Protein AF-A0A1I2IBN2-F1 (afdb_monomer)

Nearest PDB structures (foldseek):
  4j2n-assembly1_A  TM=8.212E-01  e=4.571E-02  Pukovnikvirus pukovnik
  7r72-assembly1_n  TM=6.619E-01  e=1.526E+00  Saccharomyces cerevisiae BY4741
  6pig-assembly1_I  TM=7.087E-01  e=2.425E+00  Vibrio cholerae
  8fky-assembly1_SM  TM=6.381E-01  e=2.124E+00  Homo sapiens
  6pif-assembly1_I  TM=6.794E-01  e=3.377E+00  Vibrio cholerae

Foldseek 3Di:
DDPDPPDDPDPDPDVPPFWDALVVLCVLLVHDSVVSVVCCVVVVFDWDFDQDPVRDTGTIGGCVVVPNDPDNPDDDDPPDD

Solvent-accessible surface area (backbone atoms only — not comparable to full-atom values): 5316 Å² total; per-residue (Å²): 134,87,77,82,80,82,83,66,100,58,101,64,87,62,78,86,84,38,70,35,40,59,67,56,46,14,62,62,40,75,47,55,55,66,60,47,51,53,31,40,78,68,64,77,40,73,66,49,76,41,74,37,99,86,67,47,83,37,61,25,32,51,37,75,88,52,58,67,46,96,55,79,88,76,77,77,70,76,78,80,126

Secondary structure (DSSP, 8-state):
--------SS-----TTSEE-HHHHHHHHT--HHHHHHHHHTTSS--EEEE-TTS-EEEEEETTTS---SS--S-------

pLDDT: mean 70.25, std 18.86, range [37.59, 89.5]

Organism: NCBI:txid662367

Structure (mmCIF, N/CA/C/O backbone):
data_AF-A0A1I2IBN2-F1
#
_entry.id   AF-A0A1I2IBN2-F1
#
loop_
_atom_site.group_PDB
_atom_site.id
_atom_site.type_symbol
_atom_site.label_atom_id
_atom_site.label_alt_id
_atom_site.label_comp_id
_atom_site.label_asym_id
_atom_site.label_entity_id
_atom_site.label_seq_id
_atom_site.pdbx_PDB_ins_code
_atom_site.Cartn_x
_atom_site.Cartn_y
_atom_site.Cartn_z
_atom_site.occupancy
_atom_site.B_iso_or_equiv
_atom_site.auth_seq_id
_atom_site.auth_comp_id
_atom_site.auth_asym_id
_atom_site.auth_atom_id
_atom_site.pdbx_PDB_model_num
ATOM 1 N N . MET A 1 1 ? -28.045 -14.497 25.099 1.00 37.94 1 MET A N 1
ATOM 2 C CA . MET A 1 1 ? -26.895 -14.655 24.184 1.00 37.94 1 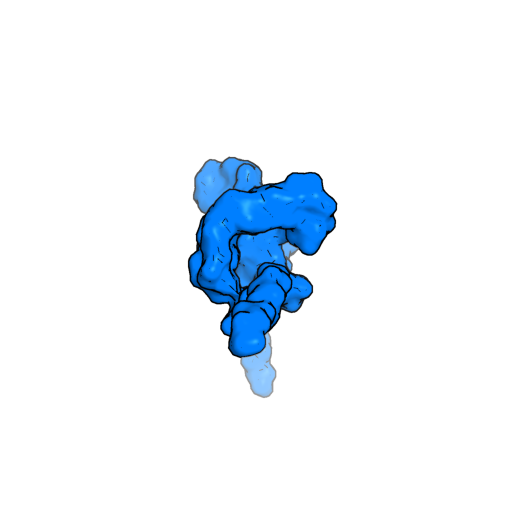MET A CA 1
ATOM 3 C C . MET A 1 1 ? -26.003 -13.444 24.387 1.00 37.94 1 MET A C 1
ATOM 5 O O . MET A 1 1 ? -26.413 -12.349 24.034 1.00 37.94 1 MET A O 1
ATOM 9 N N . SER A 1 2 ? -24.877 -13.623 25.084 1.00 38.59 2 SER A N 1
ATOM 10 C CA . SER A 1 2 ? -23.948 -12.543 25.438 1.00 38.59 2 SER A CA 1
ATOM 11 C C . SER A 1 2 ? -23.189 -12.059 24.210 1.00 38.59 2 SER A C 1
ATOM 13 O O . SER A 1 2 ? -22.312 -12.759 23.709 1.00 38.59 2 SER A O 1
ATOM 15 N N . THR A 1 3 ? -23.487 -10.853 23.745 1.00 47.53 3 THR A N 1
ATOM 16 C CA . THR A 1 3 ? -22.572 -10.080 22.905 1.00 47.53 3 THR A CA 1
ATOM 17 C C . THR A 1 3 ? -21.553 -9.434 23.838 1.00 47.53 3 THR A C 1
ATOM 19 O O . THR A 1 3 ? -21.869 -8.493 24.561 1.00 47.53 3 THR A O 1
ATOM 22 N N . ASN A 1 4 ? -20.345 -9.999 23.888 1.00 44.12 4 ASN A N 1
ATOM 23 C CA . ASN A 1 4 ? -19.220 -9.422 24.620 1.00 44.12 4 ASN A CA 1
ATOM 24 C C . ASN A 1 4 ? -18.926 -8.017 24.074 1.00 44.12 4 ASN A C 1
ATOM 26 O O . ASN A 1 4 ? -18.405 -7.860 22.972 1.00 44.12 4 ASN A O 1
ATOM 30 N N . VAL A 1 5 ? -19.279 -7.007 24.863 1.00 48.56 5 VAL A N 1
ATOM 31 C CA . VAL A 1 5 ? -18.868 -5.613 24.703 1.00 48.56 5 VAL A CA 1
ATOM 32 C C . VAL A 1 5 ? -17.405 -5.495 25.126 1.00 48.56 5 VAL A C 1
ATOM 34 O O . VAL A 1 5 ? -17.087 -5.413 26.309 1.00 48.56 5 VAL A O 1
ATOM 37 N N . GLY A 1 6 ? -16.504 -5.526 24.145 1.00 40.03 6 GLY A N 1
ATOM 38 C CA . GLY A 1 6 ? -15.114 -5.109 24.312 1.00 40.03 6 GLY A CA 1
ATOM 39 C C . GLY A 1 6 ? -15.024 -3.587 24.243 1.00 40.03 6 GLY A C 1
ATOM 40 O O . GLY A 1 6 ? -14.710 -3.037 23.193 1.00 40.03 6 GLY A O 1
ATOM 41 N N . THR A 1 7 ? -15.348 -2.909 25.342 1.00 41.16 7 THR A N 1
ATOM 42 C CA . THR A 1 7 ? -15.200 -1.454 25.472 1.00 41.16 7 THR A CA 1
ATOM 43 C C . THR A 1 7 ? -13.768 -1.127 25.896 1.00 41.16 7 THR A C 1
ATOM 45 O O . THR A 1 7 ? -13.405 -1.301 27.057 1.00 41.16 7 THR A O 1
ATOM 48 N N . LEU A 1 8 ? -12.960 -0.644 24.951 1.00 45.50 8 LEU A N 1
ATOM 49 C CA . LEU A 1 8 ? -11.735 0.116 25.212 1.00 45.50 8 LEU A CA 1
ATOM 50 C C . LEU A 1 8 ? -12.024 1.584 24.868 1.00 45.50 8 LEU A C 1
ATOM 52 O O . LEU A 1 8 ? -12.431 1.900 23.754 1.00 45.50 8 LEU A O 1
ATOM 56 N N . ASP A 1 9 ? -11.845 2.455 25.858 1.00 42.94 9 ASP A N 1
ATOM 57 C CA . ASP A 1 9 ? -12.212 3.880 25.918 1.00 42.94 9 ASP A CA 1
ATOM 58 C C . ASP A 1 9 ? -11.354 4.806 25.023 1.00 42.94 9 ASP A C 1
ATOM 60 O O . ASP A 1 9 ? -10.900 5.871 25.421 1.00 42.94 9 ASP A O 1
ATOM 64 N N . VAL A 1 10 ? -11.114 4.422 23.772 1.00 43.34 10 VAL A N 1
ATOM 65 C CA . VAL A 1 10 ? -10.642 5.343 22.731 1.00 43.34 10 VAL A CA 1
ATOM 66 C C . VAL A 1 10 ? -11.449 5.008 21.490 1.00 43.34 10 VAL A C 1
ATOM 68 O O . VAL A 1 10 ? -11.262 3.941 20.916 1.00 43.34 10 VAL A O 1
ATOM 71 N N . GLY A 1 11 ? -12.380 5.890 21.113 1.00 37.59 11 GLY A N 1
ATOM 72 C CA . GLY A 1 11 ? -13.330 5.739 20.003 1.00 37.59 11 GLY A CA 1
ATOM 73 C C . GLY A 1 11 ? -12.682 5.641 18.620 1.00 37.59 11 GLY A C 1
ATOM 74 O O . GLY A 1 11 ? -12.881 6.494 17.761 1.00 37.59 11 GLY A O 1
ATOM 75 N N . LEU A 1 12 ? -11.905 4.590 18.404 1.00 38.44 12 LEU A N 1
ATOM 76 C CA . LEU A 1 12 ? -11.331 4.184 17.139 1.00 38.44 12 LEU A CA 1
ATOM 77 C C . LEU A 1 12 ? -11.638 2.697 17.003 1.00 38.44 12 LEU A C 1
ATOM 79 O O . LEU A 1 12 ? -10.791 1.835 17.217 1.00 38.44 12 LEU A O 1
ATOM 83 N N . THR A 1 13 ? -12.894 2.399 16.674 1.00 41.56 13 THR A N 1
ATOM 84 C CA . THR A 1 13 ? -13.252 1.142 16.019 1.00 41.56 13 THR A CA 1
ATOM 85 C C . THR A 1 13 ? -12.485 1.086 14.705 1.00 41.56 13 THR A C 1
ATOM 87 O O . THR A 1 13 ? -12.980 1.517 13.666 1.00 41.56 13 THR A O 1
ATOM 90 N N . TYR A 1 14 ? -11.240 0.626 14.753 1.00 48.28 14 TYR A N 1
ATOM 91 C CA . TYR A 1 14 ? -10.545 0.172 13.566 1.00 48.28 14 TYR A CA 1
ATOM 92 C C . TYR A 1 14 ? -11.206 -1.155 13.179 1.00 48.28 14 TYR A C 1
ATOM 94 O O . TYR A 1 14 ? -11.214 -2.073 14.001 1.00 48.28 14 TYR A O 1
ATOM 102 N N . PRO A 1 15 ? -11.799 -1.300 11.983 1.00 51.94 15 PRO A N 1
ATOM 103 C CA . PRO A 1 15 ? -12.083 -2.627 11.453 1.00 51.94 15 PRO A CA 1
ATOM 104 C C . PRO A 1 15 ? -10.720 -3.314 11.254 1.00 51.94 15 PRO A C 1
ATOM 106 O O . PRO A 1 15 ? -10.011 -3.079 10.279 1.00 51.94 15 PRO A O 1
ATOM 109 N N . GLU A 1 16 ? -10.286 -4.053 12.276 1.00 52.78 16 GLU A N 1
ATOM 110 C CA . GLU A 1 16 ? -8.873 -4.294 12.614 1.00 52.78 16 GLU A CA 1
ATOM 111 C C . GLU A 1 16 ? -8.052 -5.152 11.632 1.00 52.78 16 GLU A C 1
ATOM 113 O O . GLU A 1 16 ? -6.898 -5.445 11.923 1.00 52.78 16 GLU A O 1
ATOM 118 N N . TRP A 1 17 ? -8.565 -5.570 10.472 1.00 56.03 17 TRP A N 1
ATOM 119 C CA . TRP A 1 17 ? -7.877 -6.614 9.689 1.00 56.03 17 TRP A CA 1
ATOM 120 C C . TRP A 1 17 ? -7.777 -6.374 8.184 1.00 56.03 17 TRP A C 1
ATOM 122 O O . TRP A 1 17 ? -7.271 -7.237 7.466 1.00 56.03 17 TRP A O 1
ATOM 132 N N . HIS A 1 18 ? -8.186 -5.203 7.691 1.00 73.44 18 HIS A N 1
ATOM 133 C CA . HIS A 1 18 ? -8.270 -4.974 6.244 1.00 73.44 18 HIS A CA 1
ATOM 134 C C . HIS A 1 18 ? -7.311 -3.918 5.701 1.00 73.44 18 HIS A C 1
ATOM 136 O O . HIS A 1 18 ? -7.248 -3.723 4.491 1.00 73.44 18 HIS A O 1
ATOM 142 N N . TYR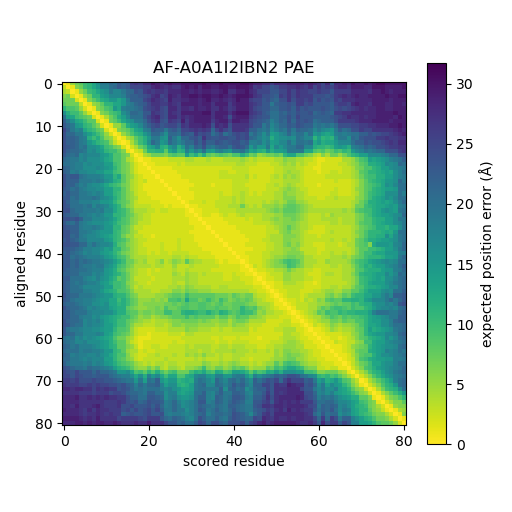 A 1 19 ? -6.497 -3.286 6.544 1.00 83.94 19 TYR A N 1
ATOM 143 C CA . TYR A 1 19 ? -5.510 -2.305 6.101 1.00 83.94 19 TYR A CA 1
ATOM 144 C C . TYR A 1 19 ? -4.135 -2.940 5.937 1.00 83.94 19 TYR A C 1
ATOM 146 O O . TYR A 1 19 ? -3.544 -3.441 6.891 1.00 83.94 19 TYR A O 1
ATOM 154 N N . VAL A 1 20 ? -3.585 -2.883 4.726 1.00 86.75 20 VAL A N 1
ATOM 155 C CA . VAL A 1 20 ? -2.258 -3.441 4.434 1.00 86.75 20 VAL A CA 1
ATOM 156 C C . VAL A 1 20 ? -1.340 -2.388 3.835 1.00 86.75 20 VAL A C 1
ATOM 158 O O . VAL A 1 20 ? -1.771 -1.481 3.127 1.00 86.75 20 VAL A O 1
ATOM 161 N N . THR A 1 21 ? -0.040 -2.494 4.090 1.00 88.19 21 THR A N 1
ATOM 162 C CA . THR A 1 21 ? 0.927 -1.587 3.461 1.00 88.19 21 THR A CA 1
ATOM 163 C C . THR A 1 21 ? 0.980 -1.824 1.943 1.00 88.19 21 THR A C 1
ATOM 165 O O . THR A 1 21 ? 0.762 -2.950 1.494 1.00 88.19 21 THR A O 1
ATOM 168 N N . PRO A 1 22 ? 1.350 -0.822 1.123 1.00 88.06 22 PRO A N 1
ATOM 169 C CA . PRO A 1 22 ? 1.566 -0.990 -0.318 1.00 88.06 22 PRO A CA 1
ATOM 170 C C . PRO A 1 22 ? 2.508 -2.137 -0.672 1.00 88.06 22 PRO A C 1
ATOM 172 O O . PRO A 1 22 ? 2.318 -2.822 -1.677 1.00 88.06 22 PRO A O 1
ATOM 175 N N . TYR A 1 23 ? 3.508 -2.364 0.180 1.00 87.44 23 TYR A N 1
ATOM 176 C CA . TYR A 1 23 ? 4.428 -3.482 0.054 1.00 87.44 23 TYR A CA 1
ATOM 177 C C . TYR A 1 23 ? 3.698 -4.821 0.168 1.00 87.44 23 TYR A C 1
ATOM 179 O O . TYR A 1 23 ? 3.816 -5.668 -0.716 1.00 87.44 23 TYR A O 1
ATOM 187 N N . HIS A 1 24 ? 2.917 -4.991 1.234 1.00 85.25 24 HIS A N 1
AT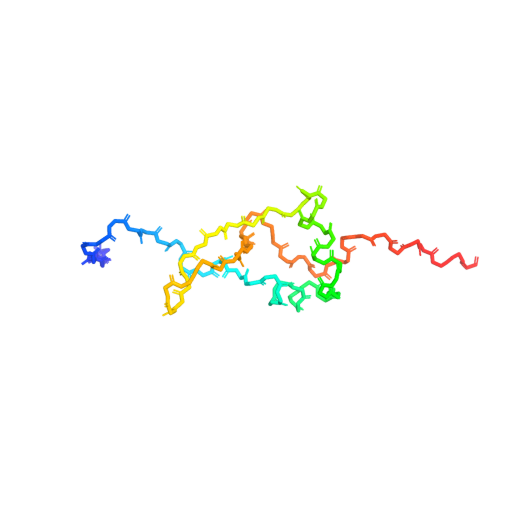OM 188 C CA . HIS A 1 24 ? 2.190 -6.228 1.485 1.00 85.25 24 HIS A CA 1
ATOM 189 C C . HIS A 1 24 ? 1.056 -6.433 0.469 1.00 85.25 24 HIS A C 1
ATOM 191 O O . HIS A 1 24 ? 0.881 -7.529 -0.057 1.00 85.25 24 HIS A O 1
ATOM 197 N N . TYR A 1 25 ? 0.365 -5.359 0.079 1.00 86.50 25 TYR A N 1
ATOM 198 C CA . TYR A 1 25 ? -0.642 -5.376 -0.983 1.00 86.50 25 TYR A CA 1
ATOM 199 C C . TYR A 1 25 ? -0.085 -5.893 -2.314 1.00 86.50 25 TYR A C 1
ATOM 201 O O . TYR A 1 25 ? -0.726 -6.692 -2.996 1.00 86.50 25 TYR A O 1
ATOM 209 N N . ALA A 1 26 ? 1.132 -5.472 -2.678 1.00 86.88 26 ALA A N 1
ATOM 210 C CA . ALA A 1 26 ? 1.803 -5.948 -3.883 1.00 86.88 26 ALA A CA 1
ATOM 211 C C . ALA A 1 26 ? 2.030 -7.469 -3.844 1.00 86.88 26 ALA A C 1
ATOM 213 O O . ALA A 1 26 ? 1.790 -8.141 -4.848 1.00 86.88 26 ALA A O 1
ATOM 214 N N . GLN A 1 27 ? 2.423 -8.011 -2.684 1.00 85.56 27 GLN A N 1
ATOM 215 C CA . GLN A 1 27 ? 2.598 -9.454 -2.485 1.00 85.56 27 GLN A CA 1
ATOM 216 C C . GLN A 1 27 ? 1.270 -10.206 -2.626 1.00 85.56 27 GLN A C 1
ATOM 218 O O . GLN A 1 27 ? 1.215 -11.204 -3.341 1.00 85.56 27 GLN A O 1
ATOM 223 N N . LEU A 1 28 ? 0.196 -9.691 -2.019 1.00 85.00 28 LEU A N 1
ATOM 224 C CA . LEU A 1 28 ? -1.146 -10.276 -2.115 1.00 85.00 28 LEU A CA 1
ATOM 225 C C . LEU A 1 28 ? -1.673 -10.287 -3.558 1.00 85.00 28 LEU A C 1
ATOM 227 O O . LEU A 1 28 ? -2.314 -11.246 -3.981 1.00 85.00 28 LEU A O 1
ATOM 231 N N . CYS A 1 29 ? -1.370 -9.242 -4.330 1.00 83.06 29 CYS A N 1
ATOM 232 C CA . CYS A 1 29 ? -1.787 -9.121 -5.727 1.00 83.06 29 CYS A CA 1
ATOM 233 C C . CYS A 1 29 ? -0.868 -9.857 -6.719 1.00 83.06 29 CYS A C 1
ATOM 235 O O . CYS A 1 29 ? -1.193 -9.917 -7.905 1.00 83.06 29 CYS A O 1
ATOM 237 N N . GLY A 1 30 ? 0.299 -10.349 -6.288 1.00 84.00 30 GLY A N 1
ATOM 238 C CA . GLY A 1 30 ? 1.324 -10.885 -7.192 1.00 84.00 30 GLY A CA 1
ATOM 239 C C . GLY A 1 30 ? 1.897 -9.837 -8.158 1.00 84.00 30 GLY A C 1
ATOM 240 O O . GLY A 1 30 ? 2.274 -10.166 -9.282 1.00 84.00 30 GLY A O 1
ATOM 241 N N . LEU A 1 31 ? 1.931 -8.565 -7.749 1.00 85.25 31 LEU A N 1
ATOM 242 C CA . LEU A 1 31 ? 2.425 -7.443 -8.551 1.00 85.25 31 LEU A CA 1
ATOM 243 C C . LEU A 1 31 ? 3.758 -6.918 -8.016 1.00 85.25 31 LEU A C 1
ATOM 245 O O . LEU A 1 31 ? 4.125 -7.112 -6.858 1.00 85.25 31 LEU A O 1
ATOM 249 N N . THR A 1 32 ? 4.488 -6.186 -8.858 1.00 86.75 32 THR A N 1
ATOM 250 C CA . THR A 1 32 ? 5.680 -5.470 -8.402 1.00 86.75 32 THR A CA 1
ATOM 251 C C . THR A 1 32 ? 5.288 -4.260 -7.557 1.00 86.75 32 THR A C 1
ATOM 253 O O . THR A 1 32 ? 4.275 -3.600 -7.798 1.00 86.75 32 THR A O 1
ATOM 256 N N . ARG A 1 33 ? 6.146 -3.907 -6.594 1.00 87.19 33 ARG A N 1
ATOM 257 C CA . ARG A 1 33 ? 5.981 -2.704 -5.758 1.00 87.19 33 ARG A CA 1
ATOM 258 C C . ARG A 1 33 ? 5.752 -1.454 -6.602 1.00 87.19 33 ARG A C 1
ATOM 260 O O . ARG A 1 33 ? 4.865 -0.658 -6.320 1.00 87.19 33 ARG A O 1
ATOM 267 N N . GLN A 1 34 ? 6.525 -1.319 -7.676 1.00 88.19 34 GLN A N 1
ATOM 268 C CA . GLN A 1 34 ? 6.460 -0.169 -8.568 1.00 88.19 34 GLN A CA 1
ATOM 269 C C . GLN A 1 34 ? 5.114 -0.065 -9.293 1.00 88.19 34 GLN A C 1
ATOM 271 O O . GLN A 1 34 ? 4.615 1.040 -9.479 1.00 88.19 34 GLN A O 1
ATOM 276 N N . ALA A 1 35 ? 4.471 -1.189 -9.630 1.00 87.12 35 ALA A N 1
ATOM 277 C CA . ALA A 1 35 ? 3.124 -1.177 -10.193 1.00 87.12 35 ALA A CA 1
ATOM 278 C C . ALA A 1 35 ? 2.090 -0.619 -9.201 1.00 87.12 35 ALA A C 1
ATOM 280 O O . ALA A 1 35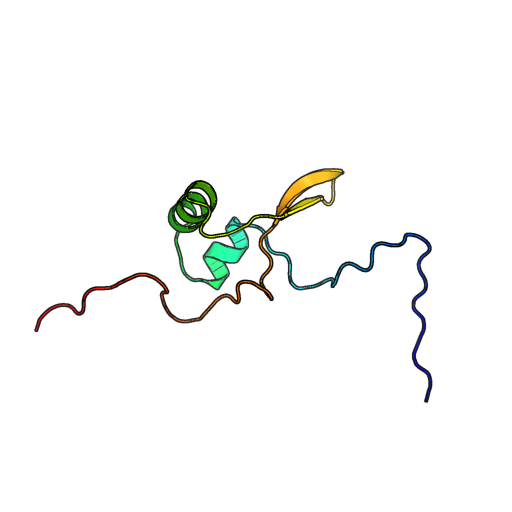 ? 1.223 0.153 -9.605 1.00 87.12 35 ALA A O 1
ATOM 281 N N . ILE A 1 36 ? 2.204 -0.957 -7.912 1.00 88.12 36 ILE A N 1
ATOM 282 C CA . ILE A 1 36 ? 1.336 -0.411 -6.860 1.00 88.12 36 ILE A CA 1
ATOM 283 C C . ILE A 1 36 ? 1.609 1.082 -6.640 1.00 88.12 36 ILE A C 1
ATOM 285 O O . ILE A 1 36 ? 0.670 1.872 -6.665 1.00 88.12 36 ILE A O 1
ATOM 289 N N . TYR A 1 37 ? 2.872 1.507 -6.532 1.00 88.38 37 TYR A N 1
ATOM 290 C CA . TYR A 1 37 ? 3.202 2.935 -6.402 1.00 88.38 37 TYR A CA 1
ATOM 291 C C . TYR A 1 37 ? 2.723 3.761 -7.597 1.00 88.38 37 TYR A C 1
ATOM 293 O O . TYR A 1 37 ? 2.142 4.827 -7.409 1.00 88.38 37 TYR A O 1
ATOM 301 N N . ASN A 1 38 ? 2.868 3.246 -8.820 1.00 89.50 38 ASN A N 1
ATOM 302 C CA . ASN A 1 38 ? 2.333 3.901 -10.011 1.00 89.50 38 ASN A CA 1
ATOM 303 C C . ASN A 1 38 ? 0.807 4.065 -9.941 1.00 89.50 38 ASN A C 1
ATOM 305 O O . ASN A 1 38 ? 0.289 5.074 -10.409 1.00 89.50 38 ASN A O 1
ATOM 309 N N . ARG A 1 39 ? 0.078 3.105 -9.357 1.00 85.62 39 ARG A N 1
ATOM 310 C CA . ARG A 1 39 ? -1.381 3.203 -9.174 1.00 85.62 39 ARG A CA 1
ATOM 311 C C . ARG A 1 39 ? -1.771 4.249 -8.141 1.00 85.62 39 ARG A C 1
ATOM 313 O O . ARG A 1 39 ? -2.750 4.959 -8.362 1.00 85.62 39 ARG A O 1
ATOM 320 N N . ILE A 1 40 ? -0.998 4.351 -7.063 1.00 87.88 40 ILE A N 1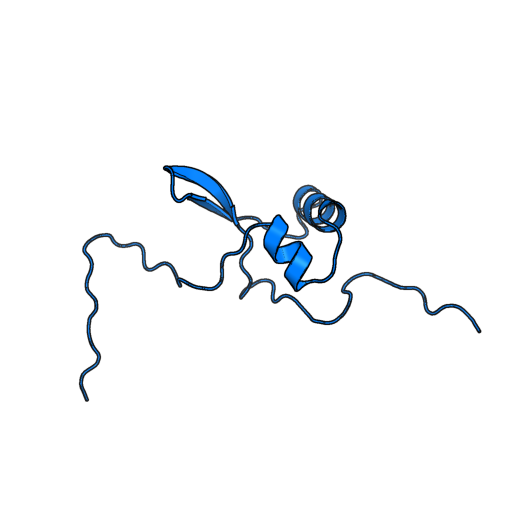
ATOM 321 C CA . ILE A 1 40 ? -1.180 5.362 -6.018 1.00 87.88 40 ILE A CA 1
ATOM 322 C C . ILE A 1 40 ? -0.944 6.758 -6.602 1.00 87.88 40 ILE A C 1
ATOM 324 O O . ILE A 1 40 ? -1.797 7.629 -6.470 1.00 87.88 40 ILE A O 1
ATOM 328 N N . ILE A 1 41 ? 0.165 6.954 -7.323 1.00 87.44 41 ILE A N 1
ATOM 329 C CA . ILE A 1 41 ? 0.505 8.234 -7.969 1.00 87.44 41 ILE A CA 1
ATOM 330 C C . ILE A 1 41 ? -0.557 8.632 -9.000 1.00 87.44 41 ILE A C 1
ATOM 332 O O . ILE A 1 41 ? -0.929 9.797 -9.090 1.00 87.44 41 ILE A O 1
ATOM 336 N N . LYS A 1 42 ? -1.084 7.662 -9.756 1.00 87.88 42 LYS A N 1
ATOM 337 C CA . LYS A 1 42 ? -2.180 7.881 -10.711 1.00 87.88 42 LYS A CA 1
ATOM 338 C C . LYS A 1 42 ? -3.549 8.098 -10.051 1.00 87.88 42 LYS A C 1
ATOM 340 O O . LYS A 1 42 ? -4.518 8.303 -10.772 1.00 87.88 42 LYS A O 1
ATOM 345 N N . GLY A 1 43 ? -3.662 7.991 -8.725 1.00 85.00 43 GLY A N 1
ATOM 346 C CA . GLY A 1 43 ? -4.930 8.120 -7.994 1.00 85.00 43 GLY A CA 1
ATOM 347 C C . GLY A 1 43 ? -5.900 6.947 -8.182 1.00 85.00 43 GLY A C 1
ATOM 348 O O . GLY A 1 43 ? -7.033 7.004 -7.726 1.00 85.00 43 GLY A O 1
ATOM 349 N N . THR A 1 44 ? -5.464 5.869 -8.839 1.00 84.81 44 THR A N 1
ATOM 350 C CA . THR A 1 44 ? -6.285 4.667 -9.090 1.00 84.81 44 THR A CA 1
ATOM 351 C C . THR A 1 44 ? -6.360 3.721 -7.894 1.00 84.81 44 THR A C 1
ATOM 353 O O . THR A 1 44 ? -7.203 2.830 -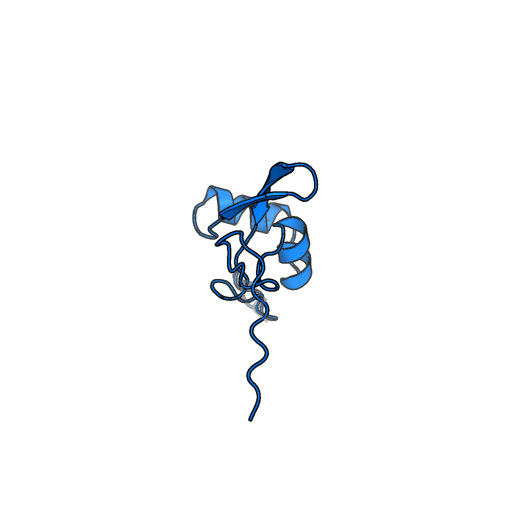7.874 1.00 84.81 44 THR A O 1
ATOM 356 N N . LEU A 1 45 ? -5.465 3.888 -6.917 1.00 85.12 45 LEU A N 1
ATOM 357 C CA . LEU A 1 45 ? -5.452 3.127 -5.674 1.00 85.12 45 LEU A CA 1
ATOM 358 C C . LEU A 1 45 ? -5.307 4.106 -4.501 1.00 85.12 45 LEU A C 1
ATOM 360 O O . LEU A 1 45 ? -4.225 4.679 -4.336 1.00 85.12 45 LEU A O 1
ATOM 364 N N . PRO A 1 46 ? -6.373 4.343 -3.720 1.00 84.06 46 PRO A N 1
ATOM 365 C CA . PRO A 1 46 ? -6.323 5.261 -2.596 1.00 84.06 46 PRO A CA 1
ATOM 366 C C . PRO A 1 46 ? -5.519 4.664 -1.441 1.00 84.06 46 PRO A C 1
ATOM 368 O O . PRO A 1 46 ? -5.481 3.451 -1.230 1.00 84.06 46 PRO A O 1
ATOM 371 N N . VAL A 1 47 ? -4.866 5.550 -0.691 1.00 89.25 47 VAL A N 1
ATOM 372 C CA . VAL A 1 47 ? -4.055 5.201 0.474 1.00 89.25 47 VAL A CA 1
ATOM 373 C C . VAL A 1 47 ? -4.536 6.024 1.654 1.00 89.25 47 VAL A C 1
ATOM 375 O O . VAL A 1 47 ? -4.576 7.254 1.591 1.00 89.25 47 VAL A O 1
ATOM 378 N N . VAL A 1 48 ? -4.867 5.343 2.741 1.00 86.62 48 VAL A N 1
ATOM 379 C CA . VAL A 1 48 ? -5.246 5.949 4.011 1.00 86.62 48 VAL A CA 1
ATOM 380 C C . VAL A 1 48 ? -3.984 6.139 4.841 1.00 86.62 48 VAL A C 1
ATOM 382 O O . VAL A 1 48 ? -3.193 5.212 5.007 1.00 86.62 48 VAL A O 1
ATOM 385 N N . ARG A 1 49 ? -3.756 7.349 5.356 1.00 86.06 49 ARG A N 1
ATOM 386 C CA . ARG A 1 49 ? -2.646 7.605 6.281 1.00 86.06 49 ARG A CA 1
ATOM 387 C C . ARG A 1 49 ? -3.112 7.288 7.694 1.00 86.06 49 ARG A C 1
ATOM 389 O O . ARG A 1 49 ? -3.913 8.036 8.246 1.00 86.06 49 ARG A O 1
ATOM 396 N N . LEU A 1 50 ? -2.608 6.200 8.261 1.00 82.12 50 LEU A N 1
ATOM 397 C CA . LEU A 1 50 ? -2.887 5.806 9.640 1.00 82.12 50 LEU A CA 1
ATOM 398 C C . LEU A 1 50 ? -1.621 5.922 10.481 1.00 82.12 50 LEU A C 1
ATOM 400 O O . LEU A 1 50 ? -0.499 5.889 9.966 1.00 82.12 50 LEU A O 1
ATOM 404 N N . LYS A 1 51 ? -1.807 6.065 11.791 1.00 78.88 51 LYS A N 1
ATOM 405 C CA . LYS A 1 51 ? -0.701 6.083 12.742 1.00 78.88 51 LYS A CA 1
ATOM 406 C C . LYS A 1 51 ? -0.122 4.670 12.837 1.00 78.88 51 LYS A C 1
ATOM 408 O O . LYS A 1 51 ? -0.822 3.723 13.175 1.00 78.88 51 LYS A O 1
ATOM 413 N N . GLY A 1 52 ? 1.141 4.535 12.465 1.00 76.12 52 GLY A N 1
ATOM 414 C CA . GLY A 1 52 ? 1.904 3.303 12.535 1.00 76.12 52 GLY A CA 1
ATOM 415 C C . GLY A 1 52 ? 2.203 2.886 13.976 1.00 76.12 52 GLY A C 1
ATOM 416 O O . GLY A 1 52 ? 1.957 3.646 14.918 1.00 76.12 52 GLY A O 1
ATOM 417 N N . PRO A 1 53 ? 2.773 1.686 14.161 1.00 73.06 53 PRO A N 1
ATOM 418 C CA . PRO A 1 53 ? 3.057 1.126 15.480 1.00 73.06 53 PRO A CA 1
ATOM 419 C C . PRO A 1 53 ? 4.083 1.938 16.287 1.00 73.06 53 PRO A C 1
ATOM 421 O O . PRO A 1 53 ? 4.149 1.782 17.504 1.00 73.06 53 PRO A O 1
ATOM 424 N N . ARG A 1 54 ? 4.874 2.815 15.652 1.00 77.31 54 ARG A N 1
ATOM 425 C CA . ARG A 1 54 ? 5.811 3.729 16.329 1.00 77.31 54 ARG A CA 1
ATOM 426 C C . ARG A 1 54 ? 5.311 5.176 16.347 1.00 77.31 54 ARG A C 1
ATOM 428 O O . ARG A 1 54 ? 6.046 6.077 16.742 1.00 77.31 54 ARG A O 1
ATOM 435 N N . GLY A 1 55 ? 4.060 5.412 15.957 1.00 76.25 55 GLY A N 1
ATOM 436 C CA . GLY A 1 55 ? 3.450 6.737 15.926 1.00 76.25 55 GLY A CA 1
ATOM 437 C C . GLY A 1 55 ? 3.687 7.535 14.643 1.00 76.25 55 GLY A C 1
ATOM 438 O O . GLY A 1 55 ? 3.209 8.665 14.542 1.00 76.25 55 GLY A O 1
ATOM 439 N N . GLU A 1 56 ? 4.388 6.965 13.669 1.00 82.31 56 GLU A N 1
ATOM 440 C CA . GLU A 1 56 ? 4.678 7.563 12.373 1.00 82.31 56 GLU A CA 1
ATOM 441 C C . GLU A 1 56 ? 3.486 7.431 11.408 1.00 82.31 56 GLU A C 1
ATOM 443 O O . GLU A 1 56 ? 2.798 6.414 11.417 1.00 82.31 56 GLU A O 1
ATOM 448 N N . PRO A 1 57 ? 3.199 8.422 10.550 1.00 80.69 57 PRO A N 1
ATOM 449 C CA . PRO A 1 57 ? 2.144 8.282 9.552 1.00 80.69 57 PRO A CA 1
ATOM 450 C C . PRO A 1 57 ? 2.566 7.277 8.468 1.00 80.69 57 PRO A C 1
ATOM 452 O O . PRO A 1 57 ? 3.477 7.546 7.683 1.00 80.69 57 PRO A O 1
ATOM 455 N N . ILE A 1 58 ? 1.879 6.136 8.393 1.00 83.62 58 ILE A N 1
ATOM 456 C CA . ILE A 1 58 ? 2.092 5.103 7.372 1.00 83.62 58 ILE A CA 1
ATOM 457 C C . ILE A 1 58 ? 0.897 5.085 6.421 1.00 83.62 58 ILE A C 1
ATOM 459 O O . ILE A 1 58 ? -0.258 5.203 6.828 1.00 83.62 58 ILE A O 1
ATOM 463 N N . GLY A 1 59 ? 1.184 4.948 5.128 1.00 85.88 59 GLY A N 1
ATOM 464 C CA . GLY A 1 59 ? 0.160 4.727 4.118 1.00 85.88 59 GLY A CA 1
ATOM 465 C C . GLY A 1 59 ? -0.294 3.270 4.100 1.00 85.88 59 GLY A C 1
ATOM 466 O O . GLY A 1 59 ? 0.529 2.378 3.890 1.00 85.88 59 GLY A O 1
ATOM 467 N N . TYR A 1 60 ? -1.592 3.048 4.258 1.00 87.62 60 TYR A N 1
ATOM 468 C CA . TYR A 1 60 ? -2.246 1.750 4.164 1.00 87.62 60 TYR A CA 1
ATOM 469 C C . TYR A 1 60 ? -3.286 1.734 3.047 1.00 87.62 60 TYR A C 1
ATOM 471 O O . TYR A 1 60 ? -3.872 2.756 2.702 1.00 87.62 60 TYR A O 1
ATOM 479 N N . ILE A 1 61 ? -3.514 0.559 2.480 1.00 87.31 61 ILE A N 1
ATOM 480 C CA . ILE A 1 61 ? -4.531 0.289 1.471 1.00 87.31 61 ILE A CA 1
ATOM 481 C C . ILE A 1 61 ? -5.632 -0.518 2.134 1.00 87.31 61 ILE A C 1
ATOM 483 O O . ILE A 1 61 ? -5.354 -1.507 2.812 1.00 87.31 61 ILE A O 1
ATOM 487 N N . ASP A 1 62 ? -6.863 -0.087 1.904 1.00 86.81 62 ASP A N 1
ATOM 488 C CA . ASP A 1 62 ? -8.062 -0.786 2.334 1.00 86.81 62 A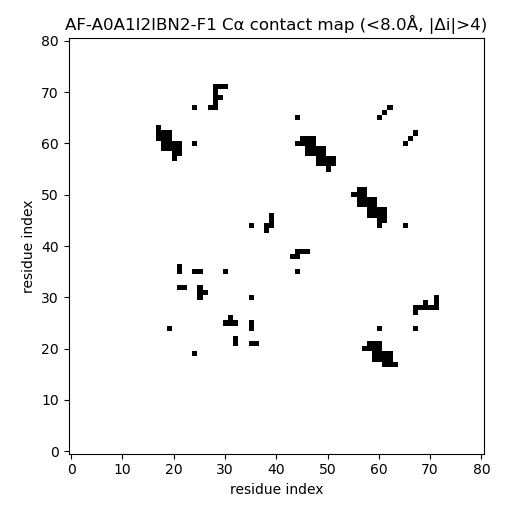SP A CA 1
ATOM 489 C C . ASP A 1 62 ? -8.327 -1.986 1.412 1.00 86.81 62 ASP A C 1
ATOM 491 O O . ASP A 1 62 ? -8.638 -1.829 0.230 1.00 86.81 62 ASP A O 1
ATOM 495 N N . THR A 1 63 ? -8.157 -3.193 1.940 1.00 83.44 63 THR A N 1
ATOM 496 C CA . THR A 1 63 ? -8.377 -4.448 1.212 1.00 83.44 63 THR A CA 1
ATOM 497 C C . THR A 1 63 ? -9.836 -4.881 1.175 1.00 83.44 63 THR A C 1
ATOM 499 O O . THR A 1 63 ? -10.148 -5.779 0.400 1.00 83.44 63 THR A O 1
ATOM 502 N N . GLU A 1 64 ? -10.741 -4.263 1.933 1.00 81.62 64 GLU A N 1
ATOM 503 C CA . GLU A 1 64 ? -12.181 -4.478 1.738 1.00 81.62 64 GLU A CA 1
ATOM 504 C C . GLU A 1 64 ? -12.682 -3.660 0.559 1.00 81.62 64 GLU A C 1
ATOM 506 O O . GLU A 1 64 ? -13.374 -4.183 -0.315 1.00 81.62 64 GLU A O 1
ATOM 511 N N . ALA A 1 65 ? -12.278 -2.390 0.493 1.00 80.31 65 ALA A N 1
ATOM 512 C CA . ALA A 1 65 ? -12.620 -1.531 -0.634 1.00 80.31 65 ALA A CA 1
ATOM 513 C C . ALA A 1 65 ? -11.896 -1.964 -1.923 1.00 80.31 65 ALA A C 1
ATOM 515 O O . ALA A 1 65 ? -12.459 -1.878 -3.016 1.00 80.31 65 ALA A O 1
ATOM 516 N N . PHE A 1 66 ? -10.655 -2.449 -1.801 1.00 81.19 66 PHE A N 1
ATOM 517 C CA . PHE A 1 66 ? -9.820 -2.888 -2.922 1.00 81.19 66 PHE A CA 1
ATOM 518 C C . PHE A 1 66 ? -9.313 -4.318 -2.703 1.00 81.19 66 PHE A C 1
ATOM 520 O O . PHE A 1 66 ? -8.114 -4.518 -2.463 1.00 81.19 66 PHE A O 1
ATOM 527 N N . PRO A 1 67 ? -10.195 -5.331 -2.817 1.00 79.44 67 PRO A N 1
ATOM 528 C CA . PRO A 1 67 ? -9.836 -6.715 -2.555 1.00 79.44 67 PRO A CA 1
ATOM 529 C C . PRO A 1 67 ? -8.689 -7.169 -3.460 1.00 79.44 67 PRO A C 1
ATOM 531 O O . PRO A 1 67 ? -8.747 -6.960 -4.679 1.00 79.44 67 PRO A O 1
ATOM 534 N N . PRO A 1 68 ? -7.634 -7.794 -2.899 1.00 74.75 68 PRO A N 1
ATOM 535 C CA . PRO A 1 68 ? -6.537 -8.333 -3.684 1.00 74.75 68 PRO A CA 1
ATOM 536 C C . PRO A 1 68 ? -7.059 -9.507 -4.516 1.00 74.75 68 PRO A C 1
ATOM 538 O O . PRO A 1 68 ? -7.149 -10.652 -4.076 1.00 74.75 68 PRO A O 1
ATOM 541 N N . GLY A 1 69 ? -7.465 -9.212 -5.746 1.00 65.56 69 GLY A N 1
ATOM 542 C CA . GLY A 1 69 ? -7.912 -10.224 -6.684 1.00 65.56 69 GLY A CA 1
ATOM 543 C 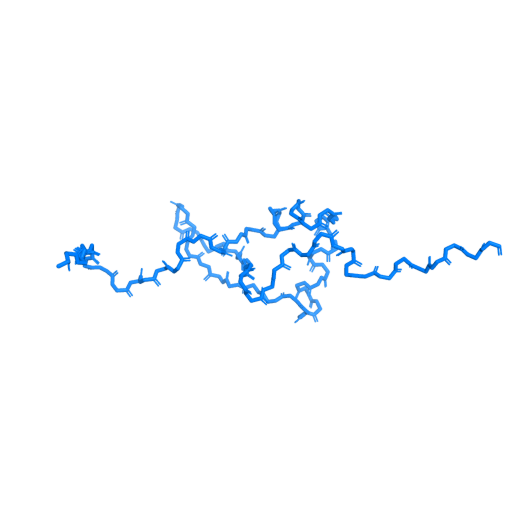C . GLY A 1 69 ? -6.744 -11.108 -7.109 1.00 65.56 69 GLY A C 1
ATOM 544 O O . GLY A 1 69 ? -5.751 -10.617 -7.636 1.00 65.56 69 GLY A O 1
ATOM 545 N N . ARG A 1 70 ? -6.916 -12.431 -7.006 1.00 51.00 70 ARG A N 1
ATOM 546 C CA . ARG A 1 70 ? -6.035 -13.468 -7.590 1.00 51.00 70 ARG A CA 1
ATOM 547 C C . ARG A 1 70 ? -5.893 -13.395 -9.122 1.00 51.00 70 ARG A C 1
ATOM 549 O O . ARG A 1 70 ? -5.247 -14.251 -9.720 1.00 51.00 70 ARG A O 1
ATOM 556 N N . LYS A 1 71 ? -6.519 -12.414 -9.778 1.00 47.69 71 LYS A N 1
ATOM 557 C CA . LYS A 1 71 ? -6.414 -12.181 -11.217 1.00 47.69 71 LYS A CA 1
ATOM 558 C C . LYS A 1 71 ? -5.634 -10.897 -11.475 1.00 47.69 71 LYS A C 1
ATOM 560 O O . LYS A 1 71 ? -5.883 -9.900 -10.800 1.00 47.69 71 LYS A O 1
ATOM 565 N N . PRO A 1 72 ? -4.732 -10.898 -12.469 1.00 46.44 72 PRO A N 1
ATOM 566 C CA . PRO A 1 72 ? -3.936 -9.738 -12.819 1.00 46.44 72 PRO A CA 1
ATOM 567 C C . PRO A 1 72 ? -4.874 -8.679 -13.396 1.00 46.44 72 PRO A C 1
ATOM 569 O O . PRO A 1 72 ? -5.170 -8.660 -14.589 1.00 46.44 72 PRO A O 1
ATOM 572 N N . TRP A 1 73 ? -5.394 -7.803 -12.542 1.00 49.66 73 TRP A N 1
ATOM 573 C CA . TRP A 1 73 ? -6.126 -6.622 -12.974 1.00 49.66 73 TRP A CA 1
ATOM 574 C C . TRP A 1 73 ? -5.118 -5.687 -13.644 1.00 49.66 73 TRP A C 1
ATOM 576 O O . TRP A 1 73 ? -4.463 -4.883 -12.979 1.00 49.66 73 TRP A O 1
ATOM 586 N N . GLY A 1 74 ? -4.917 -5.887 -14.951 1.00 42.44 74 GLY A N 1
ATOM 587 C CA . GLY A 1 74 ? -3.986 -5.121 -15.777 1.00 42.44 74 GLY A CA 1
ATOM 588 C C . GLY A 1 74 ? -3.339 -5.895 -16.931 1.00 42.44 74 GLY A C 1
ATOM 589 O O . GLY A 1 74 ? -2.121 -5.992 -16.979 1.00 42.44 74 GLY A O 1
ATOM 590 N N . GLY A 1 75 ? -4.142 -6.393 -17.877 1.00 42.69 75 GLY A N 1
ATOM 591 C CA . GLY A 1 75 ? -3.810 -6.299 -19.306 1.00 42.69 75 GLY A CA 1
ATOM 592 C C . GLY A 1 75 ? -2.609 -7.084 -19.837 1.00 42.69 75 GLY A C 1
ATOM 593 O O . GLY A 1 75 ? -1.816 -6.535 -20.600 1.00 42.69 75 GLY A O 1
ATOM 594 N N . GLY A 1 76 ? -2.500 -8.378 -19.538 1.00 38.34 76 GLY A N 1
ATOM 595 C CA . GLY A 1 76 ? -1.781 -9.258 -20.456 1.00 38.34 76 GLY A CA 1
ATOM 596 C C . GLY A 1 76 ? -2.577 -9.321 -21.757 1.00 38.34 76 GLY A C 1
ATOM 597 O O . GLY A 1 76 ? -3.632 -9.952 -21.783 1.00 38.34 76 GLY A O 1
ATOM 598 N N . ARG A 1 77 ? -2.123 -8.652 -22.830 1.00 54.31 77 ARG A N 1
ATOM 599 C CA . ARG A 1 77 ? -2.616 -8.994 -24.175 1.00 54.31 77 ARG A CA 1
ATOM 600 C C . ARG A 1 77 ? -2.504 -10.519 -24.301 1.00 54.31 77 ARG A C 1
ATOM 602 O O . ARG A 1 77 ? -1.433 -11.036 -23.966 1.00 54.31 77 ARG A O 1
ATOM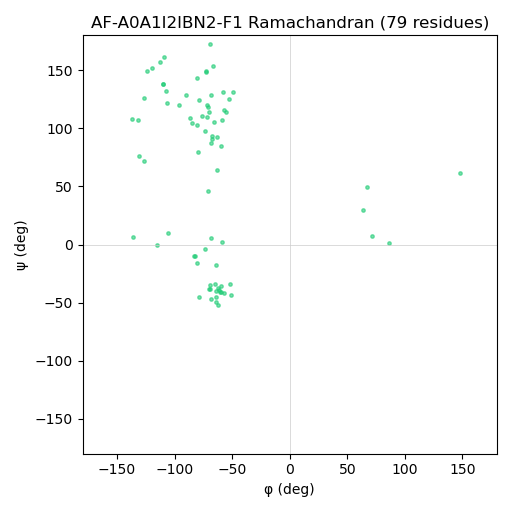 609 N N . PRO A 1 78 ? -3.544 -11.242 -24.754 1.00 49.34 78 PRO A N 1
ATOM 610 C CA . PRO A 1 78 ? -3.350 -12.635 -25.117 1.00 49.34 78 PRO A CA 1
ATOM 611 C C . PRO A 1 78 ? -2.185 -12.664 -26.107 1.00 49.34 78 PRO A C 1
ATOM 613 O O . PRO A 1 78 ? -2.180 -11.902 -27.081 1.00 49.34 78 PRO A O 1
ATOM 616 N N . ARG A 1 79 ? -1.146 -13.457 -25.814 1.00 52.16 79 ARG A N 1
ATOM 617 C CA . ARG A 1 79 ? -0.124 -13.750 -26.818 1.00 52.16 79 ARG A CA 1
ATOM 618 C C . ARG A 1 79 ? -0.889 -14.324 -28.002 1.00 52.16 79 ARG A C 1
ATOM 620 O O . ARG A 1 79 ? -1.546 -15.349 -27.856 1.00 52.16 79 ARG A O 1
ATOM 627 N N . LYS A 1 80 ? -0.889 -13.586 -29.113 1.00 47.16 80 LYS A N 1
ATOM 628 C CA . LYS A 1 80 ? -1.483 -14.028 -30.370 1.00 47.16 80 LYS A CA 1
ATOM 629 C C . LYS A 1 80 ? -0.788 -15.348 -30.716 1.00 47.16 80 LYS A C 1
ATOM 631 O O . LYS A 1 80 ? 0.439 -15.349 -30.827 1.00 47.16 80 LYS A O 1
ATOM 636 N N . ALA A 1 81 ? -1.557 -16.435 -30.728 1.00 53.91 81 ALA A N 1
ATOM 637 C CA . ALA A 1 81 ? -1.149 -17.687 -31.350 1.00 53.91 81 ALA A CA 1
ATOM 638 C C . ALA A 1 81 ? -0.992 -17.474 -32.860 1.00 53.91 81 ALA A C 1
ATOM 640 O O . ALA A 1 81 ? -1.692 -16.575 -33.393 1.00 53.91 81 ALA A O 1
#

Mean predicted aligned error: 12.3 Å

Sequence (81 aa):
MSTNVGTLDVGLTYPEWHYVTPYHYAQLCGLTRQAIYNRIIKGTLPVVRLKGPRGEPIGYIDTEAFPPGRKPWGGGRPRKA

Radius of gyration: 17.0 Å; Cα contacts (8 Å, |Δi|>4): 75; chains: 1; bounding box: 33×26×57 Å